Protein AF-W9V8R7-F1 (afdb_monomer_lite)

pLDDT: mean 92.51, std 7.82, range [60.62, 97.94]

Structure (mmCIF, N/CA/C/O backbone):
data_AF-W9V8R7-F1
#
_entry.id   AF-W9V8R7-F1
#
loop_
_atom_site.group_PDB
_atom_site.id
_atom_site.type_symbol
_atom_site.label_atom_id
_atom_site.label_alt_id
_atom_site.label_comp_id
_atom_site.label_asym_id
_atom_site.label_entity_id
_atom_site.label_seq_id
_atom_site.pdbx_PDB_ins_code
_atom_site.Cartn_x
_atom_site.Cartn_y
_atom_site.Cartn_z
_atom_site.occupancy
_atom_site.B_iso_or_equiv
_atom_site.auth_seq_id
_atom_site.auth_comp_id
_atom_site.auth_asym_id
_atom_site.auth_atom_id
_atom_site.pdbx_PDB_model_num
ATOM 1 N N . MET A 1 1 ? -16.490 -1.275 -6.779 1.00 61.41 1 MET A N 1
ATOM 2 C CA . MET A 1 1 ? -15.560 -1.824 -5.773 1.00 61.41 1 MET A CA 1
ATOM 3 C C . MET A 1 1 ? -14.653 -2.807 -6.490 1.00 61.41 1 MET A C 1
ATOM 5 O O . MET A 1 1 ? -15.182 -3.624 -7.227 1.00 61.41 1 MET A O 1
ATOM 9 N N . GLY A 1 2 ? -13.331 -2.642 -6.399 1.00 88.69 2 GLY A N 1
ATOM 10 C CA . GLY A 1 2 ? -12.345 -3.528 -7.038 1.00 88.69 2 GLY A CA 1
ATOM 11 C C . GLY A 1 2 ? -11.596 -4.361 -5.998 1.00 88.69 2 GLY A C 1
ATOM 12 O O . GLY A 1 2 ? -11.650 -4.015 -4.820 1.00 88.69 2 GLY A O 1
ATOM 13 N N . TRP A 1 3 ? -10.884 -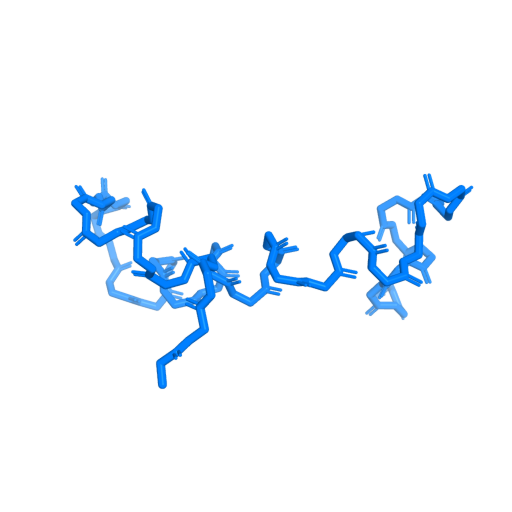5.403 -6.438 1.00 94.56 3 TRP A N 1
ATOM 14 C CA . TRP A 1 3 ? -10.239 -6.409 -5.576 1.00 94.56 3 TRP A CA 1
ATOM 15 C C . TRP A 1 3 ? -9.446 -5.80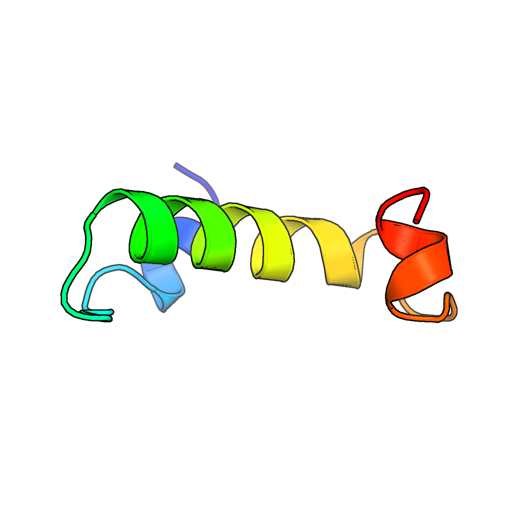2 -4.401 1.00 94.56 3 TRP A C 1
ATOM 17 O O . TRP A 1 3 ? -9.628 -6.201 -3.259 1.00 94.56 3 TRP A O 1
ATOM 27 N N . ALA A 1 4 ? -8.650 -4.755 -4.641 1.00 95.56 4 ALA A N 1
ATOM 28 C CA . ALA A 1 4 ? -7.843 -4.125 -3.596 1.00 95.56 4 ALA A CA 1
ATOM 29 C C . ALA A 1 4 ? -8.703 -3.512 -2.478 1.00 95.56 4 ALA A C 1
ATOM 31 O O . ALA A 1 4 ? -8.324 -3.542 -1.315 1.00 95.56 4 ALA A O 1
ATOM 32 N N . SER A 1 5 ? -9.879 -2.969 -2.807 1.00 96.00 5 SER A N 1
ATOM 33 C CA . SER A 1 5 ? -10.799 -2.426 -1.801 1.00 96.00 5 SER A CA 1
ATOM 34 C C . SER A 1 5 ? -11.423 -3.515 -0.931 1.00 96.00 5 SER A C 1
ATOM 36 O O . SER A 1 5 ? -11.851 -3.206 0.177 1.00 96.00 5 SER A O 1
ATOM 38 N N . GLU A 1 6 ? -11.532 -4.735 -1.448 1.00 96.94 6 GLU A N 1
ATOM 39 C CA . GLU A 1 6 ? -12.069 -5.889 -0.730 1.00 96.94 6 GLU A CA 1
ATOM 40 C C . GLU A 1 6 ? -10.997 -6.483 0.191 1.00 96.94 6 GLU A C 1
ATOM 42 O O . GLU A 1 6 ? -11.224 -6.607 1.390 1.00 96.94 6 GLU A O 1
ATOM 47 N N . GLU A 1 7 ? -9.785 -6.687 -0.330 1.00 96.88 7 GLU A N 1
ATOM 48 C CA . GLU A 1 7 ? -8.623 -7.148 0.445 1.00 96.88 7 GLU A CA 1
ATOM 49 C C . GLU A 1 7 ? -8.256 -6.199 1.597 1.00 96.88 7 GLU A C 1
ATOM 51 O O . GLU A 1 7 ? -7.851 -6.622 2.677 1.00 96.88 7 GLU A O 1
ATOM 56 N N . LEU A 1 8 ? -8.412 -4.890 1.388 1.00 96.62 8 LEU A N 1
ATOM 57 C CA . LEU A 1 8 ? -8.086 -3.862 2.379 1.00 96.62 8 LEU A CA 1
ATOM 58 C C . LEU A 1 8 ? -9.314 -3.370 3.153 1.00 96.62 8 LEU A C 1
ATOM 60 O O . LEU A 1 8 ? -9.234 -2.336 3.812 1.00 96.62 8 LEU A O 1
ATOM 64 N N . ALA A 1 9 ? -10.449 -4.073 3.105 1.00 96.19 9 ALA A N 1
ATOM 65 C CA . ALA A 1 9 ? -11.689 -3.608 3.731 1.00 96.19 9 ALA A CA 1
ATOM 66 C C . ALA A 1 9 ? -11.555 -3.369 5.248 1.00 96.19 9 ALA A C 1
ATOM 68 O O . ALA A 1 9 ? -12.206 -2.479 5.793 1.00 96.19 9 ALA A O 1
ATOM 69 N N . SER A 1 10 ? -10.690 -4.130 5.924 1.00 96.75 10 SER A N 1
ATOM 70 C CA . SER A 1 10 ? -10.445 -4.028 7.367 1.00 96.75 10 SER A CA 1
ATOM 71 C C . SER A 1 10 ? -9.202 -3.213 7.736 1.00 96.75 10 SER A C 1
ATOM 73 O O . SER A 1 10 ? -8.792 -3.238 8.897 1.00 96.75 10 SER A O 1
ATOM 75 N N . ILE A 1 11 ? -8.553 -2.533 6.781 1.00 96.81 11 ILE A N 1
ATOM 76 C CA . ILE A 1 11 ? -7.346 -1.761 7.088 1.00 96.81 11 ILE A CA 1
ATOM 77 C C . ILE A 1 11 ? -7.689 -0.512 7.908 1.00 96.81 11 ILE A C 1
ATOM 79 O O . ILE A 1 11 ? -8.538 0.296 7.523 1.00 96.81 11 ILE A O 1
ATOM 83 N N . ASP A 1 12 ? -6.966 -0.312 9.009 1.00 97.00 12 ASP A N 1
ATOM 84 C CA . ASP A 1 12 ? -7.010 0.921 9.788 1.00 97.00 12 ASP A CA 1
ATOM 85 C C . ASP A 1 12 ? -5.598 1.459 10.043 1.00 97.00 12 ASP A C 1
ATOM 87 O O . ASP A 1 12 ? -4.817 0.899 10.809 1.00 97.00 12 ASP A O 1
ATOM 91 N N . LEU A 1 13 ? -5.264 2.562 9.370 1.00 97.75 13 LEU A N 1
ATOM 92 C CA . LEU A 1 13 ? -3.997 3.281 9.515 1.00 97.75 13 LEU A CA 1
ATOM 93 C C . LEU A 1 13 ? -4.127 4.533 10.402 1.00 97.75 13 LEU A C 1
ATOM 95 O O . LEU A 1 13 ? -3.256 5.412 10.352 1.00 97.75 13 LEU A O 1
ATOM 99 N N . GLY A 1 14 ? -5.229 4.663 11.150 1.00 97.94 14 GLY A N 1
ATOM 100 C CA . GLY A 1 14 ? -5.513 5.794 12.036 1.00 97.94 14 GLY A CA 1
ATOM 101 C C . GLY A 1 14 ? -5.853 7.105 11.314 1.00 97.94 14 GLY A C 1
ATOM 102 O O . GLY A 1 14 ? -5.995 8.143 11.953 1.00 97.94 14 GLY A O 1
ATOM 103 N N . ASP A 1 15 ? -5.969 7.088 9.980 1.00 97.88 15 ASP A N 1
ATOM 104 C CA . ASP A 1 15 ? -6.436 8.209 9.155 1.00 97.88 15 ASP A CA 1
ATOM 105 C C . ASP A 1 15 ? -7.132 7.655 7.903 1.00 97.88 15 ASP A C 1
ATOM 107 O O . ASP A 1 15 ? -6.515 6.978 7.074 1.00 97.88 15 ASP A O 1
ATOM 111 N N . THR A 1 16 ? -8.409 7.992 7.708 1.00 96.56 16 THR A N 1
ATOM 112 C CA . THR A 1 16 ? -9.207 7.539 6.557 1.00 96.56 16 THR A CA 1
ATOM 113 C C . THR A 1 16 ? -8.547 7.861 5.211 1.00 96.56 16 THR A C 1
ATOM 115 O O . THR A 1 16 ? -8.681 7.104 4.248 1.00 96.56 16 THR A O 1
ATOM 118 N N . ARG A 1 17 ? -7.797 8.966 5.109 1.00 97.12 17 ARG A N 1
ATOM 119 C CA . ARG A 1 17 ? -7.069 9.335 3.883 1.00 97.12 17 ARG A CA 1
ATOM 120 C C . ARG A 1 17 ? -5.919 8.376 3.605 1.00 97.12 17 ARG A C 1
ATOM 122 O O . ARG A 1 17 ? -5.639 8.096 2.442 1.00 97.12 17 ARG A O 1
ATOM 129 N N . ARG A 1 18 ? -5.251 7.866 4.646 1.00 97.56 18 ARG A N 1
ATOM 130 C CA . ARG A 1 18 ? -4.216 6.832 4.498 1.00 97.56 18 ARG A CA 1
ATOM 131 C C . ARG A 1 18 ? -4.831 5.523 4.013 1.00 97.56 18 ARG A C 1
ATOM 133 O O . ARG A 1 18 ? -4.298 4.965 3.062 1.00 97.56 18 ARG A O 1
ATOM 140 N N . ASN A 1 19 ? -5.976 5.112 4.561 1.00 97.69 19 ASN A N 1
ATOM 141 C CA . ASN A 1 19 ? -6.677 3.895 4.126 1.00 97.69 19 ASN A CA 1
ATOM 142 C C . ASN A 1 19 ? -7.050 3.977 2.634 1.00 97.69 19 ASN A C 1
ATOM 144 O O . ASN A 1 19 ? -6.741 3.073 1.861 1.00 97.69 19 ASN A O 1
ATOM 148 N N . ARG A 1 20 ? -7.609 5.114 2.189 1.00 96.44 20 ARG A N 1
ATOM 149 C CA . ARG A 1 20 ? -7.913 5.348 0.763 1.00 96.44 20 ARG A CA 1
ATOM 150 C C . ARG A 1 20 ? -6.665 5.299 -0.118 1.00 96.44 20 ARG A C 1
ATOM 152 O O . A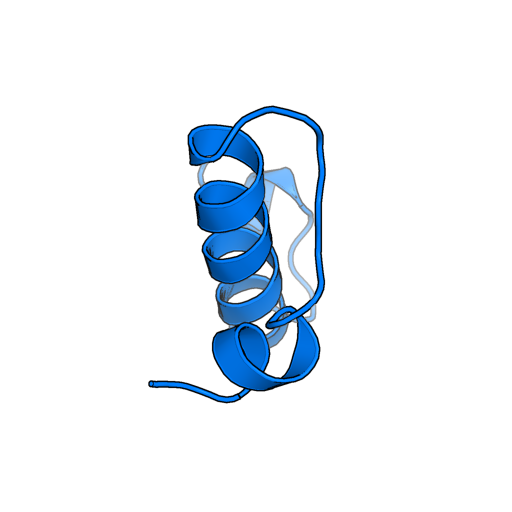RG A 1 20 ? -6.685 4.668 -1.170 1.00 96.44 20 ARG A O 1
ATOM 159 N N . ARG A 1 21 ? -5.567 5.940 0.305 1.00 95.88 21 ARG A N 1
ATOM 160 C CA . ARG A 1 21 ? -4.297 5.895 -0.440 1.00 95.88 21 ARG A CA 1
ATOM 161 C C . ARG A 1 21 ? -3.735 4.480 -0.544 1.00 95.88 21 ARG A C 1
ATOM 163 O O . ARG A 1 21 ? -3.244 4.137 -1.609 1.00 95.88 21 ARG A O 1
ATOM 170 N N . ALA A 1 22 ? -3.826 3.671 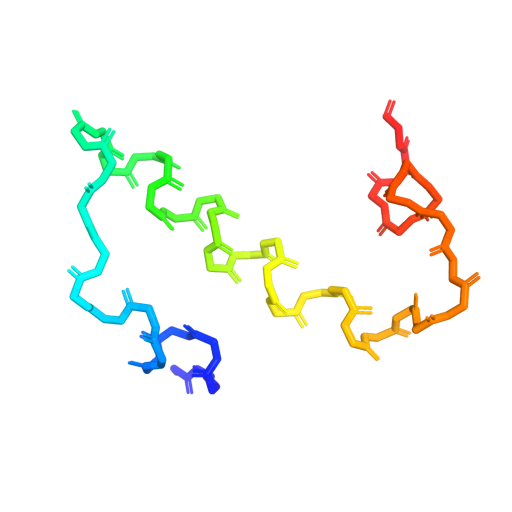0.511 1.00 95.88 22 ALA A N 1
ATOM 171 C CA . ALA A 1 22 ? -3.361 2.286 0.486 1.00 95.88 22 ALA A CA 1
ATOM 172 C C . ALA A 1 22 ? -4.121 1.451 -0.557 1.00 95.88 22 ALA A C 1
ATOM 174 O O . ALA A 1 22 ? -3.493 0.744 -1.340 1.00 95.88 22 ALA A O 1
ATOM 175 N N . ILE A 1 23 ? -5.447 1.610 -0.637 1.00 96.12 23 ILE A N 1
ATOM 176 C CA . ILE A 1 23 ? -6.277 0.946 -1.655 1.00 96.12 23 ILE A CA 1
ATOM 177 C C . ILE A 1 23 ? -5.842 1.353 -3.067 1.00 96.12 23 ILE A C 1
ATOM 179 O O . ILE A 1 23 ? -5.636 0.489 -3.916 1.00 96.12 23 ILE A O 1
ATOM 183 N N . HIS A 1 24 ? -5.657 2.652 -3.324 1.00 93.75 24 HIS A N 1
ATOM 184 C CA . HIS A 1 24 ? -5.187 3.123 -4.630 1.00 93.75 24 HIS A CA 1
ATOM 185 C C . HIS A 1 24 ? -3.787 2.608 -4.967 1.00 93.75 24 HIS A C 1
ATOM 187 O O . HIS A 1 24 ? -3.543 2.219 -6.107 1.00 93.75 24 HIS A O 1
ATOM 193 N N . LEU A 1 25 ? -2.890 2.574 -3.977 1.00 92.88 25 LEU A N 1
ATOM 194 C CA . LEU A 1 25 ? -1.526 2.104 -4.168 1.00 92.88 25 LEU A CA 1
ATOM 195 C C . LEU A 1 25 ? -1.499 0.607 -4.536 1.00 92.88 25 LEU A C 1
ATOM 197 O O . LEU A 1 25 ? -0.814 0.155 -5.451 1.00 92.88 25 LEU A O 1
ATOM 201 N N . ILE A 1 26 ? -2.269 -0.200 -3.820 1.00 93.25 26 ILE A N 1
ATOM 202 C CA . ILE A 1 26 ? -2.278 -1.645 -4.042 1.00 93.25 26 ILE A CA 1
ATOM 203 C C . ILE A 1 26 ? -3.018 -1.997 -5.337 1.00 93.25 26 ILE A C 1
ATOM 205 O O . ILE A 1 26 ? -2.594 -2.903 -6.045 1.00 93.25 26 ILE A O 1
ATOM 209 N N . ALA A 1 27 ? -4.047 -1.235 -5.717 1.00 94.00 27 ALA A N 1
ATOM 210 C CA . ALA A 1 27 ? -4.744 -1.433 -6.986 1.00 94.00 27 ALA A CA 1
ATOM 211 C C . ALA A 1 27 ? -3.858 -1.178 -8.221 1.00 94.00 27 ALA A C 1
ATOM 213 O O . ALA A 1 27 ? -4.028 -1.854 -9.231 1.00 94.00 27 ALA A O 1
ATOM 214 N N . ARG A 1 28 ? -2.923 -0.220 -8.148 1.00 92.06 28 ARG A N 1
ATOM 215 C CA . ARG A 1 28 ? -2.149 0.277 -9.300 1.00 92.06 28 ARG A CA 1
ATOM 216 C C . ARG A 1 28 ? -0.795 -0.415 -9.491 1.00 92.06 28 ARG A C 1
ATOM 218 O O . ARG A 1 28 ? -0.323 -0.496 -10.620 1.00 92.06 28 ARG A 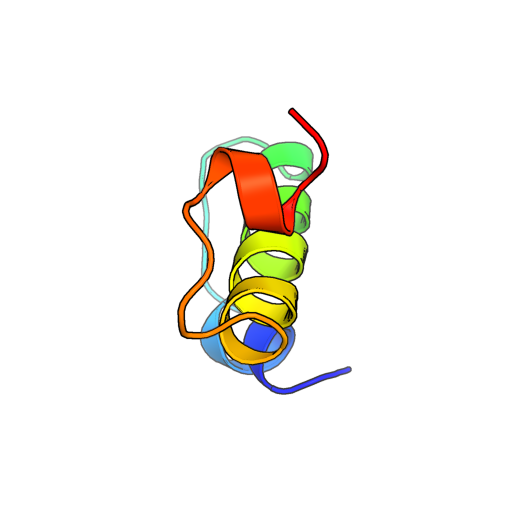O 1
ATOM 225 N N . LEU A 1 29 ? -0.176 -0.957 -8.438 1.00 91.62 29 LEU A N 1
ATOM 226 C CA . LEU A 1 29 ? 1.098 -1.687 -8.564 1.00 91.62 29 LEU A CA 1
ATOM 227 C C . LEU A 1 29 ? 1.045 -2.880 -9.544 1.00 91.62 29 LEU A C 1
ATOM 229 O O . LEU A 1 29 ? 1.973 -3.012 -10.342 1.00 91.62 29 LEU A O 1
ATOM 233 N N . PRO A 1 30 ? -0.017 -3.711 -9.573 1.00 92.38 30 PRO A N 1
ATOM 234 C CA . PRO A 1 30 ? -0.116 -4.813 -10.530 1.00 92.38 30 PRO A CA 1
ATOM 235 C C . PRO A 1 30 ? -0.242 -4.374 -11.991 1.00 92.38 30 PRO A C 1
ATOM 237 O O . PRO A 1 30 ? 0.040 -5.170 -12.880 1.00 92.38 30 PRO A O 1
ATOM 240 N N . GLU A 1 31 ? -0.648 -3.128 -12.257 1.00 93.00 31 GLU A N 1
ATOM 241 C CA . GLU A 1 31 ? -0.674 -2.580 -13.619 1.00 93.00 31 GLU A CA 1
ATOM 242 C C . GLU A 1 31 ? 0.744 -2.316 -14.156 1.00 93.00 31 GLU A C 1
ATOM 244 O O . GLU A 1 31 ? 0.940 -2.251 -15.367 1.00 93.00 31 GLU A O 1
ATOM 249 N N . HIS A 1 32 ? 1.737 -2.191 -13.263 1.00 93.44 32 HIS A N 1
ATOM 250 C CA . HIS A 1 32 ? 3.139 -1.900 -13.584 1.00 93.44 32 HIS A CA 1
ATOM 251 C C . HIS A 1 32 ? 4.090 -2.853 -12.837 1.00 93.44 32 HIS A C 1
ATOM 253 O O . HIS A 1 32 ? 4.929 -2.399 -12.057 1.00 93.44 32 HIS A O 1
ATOM 259 N N . PRO A 1 33 ? 4.000 -4.178 -13.056 1.00 92.62 33 PRO A N 1
ATOM 260 C CA . PRO A 1 33 ? 4.634 -5.185 -12.198 1.00 92.62 33 PRO A CA 1
ATOM 261 C C . PRO A 1 33 ? 6.170 -5.136 -12.195 1.00 92.62 33 PRO A C 1
ATOM 263 O O . PRO A 1 33 ? 6.804 -5.632 -11.269 1.00 92.62 33 PRO A O 1
ATOM 266 N N . THR A 1 34 ? 6.777 -4.548 -13.228 1.00 95.25 34 THR A N 1
ATOM 267 C CA . THR A 1 34 ? 8.233 -4.398 -13.364 1.00 95.25 34 THR A CA 1
ATOM 268 C C . THR A 1 34 ? 8.720 -2.975 -13.098 1.00 95.25 34 THR A C 1
ATOM 270 O O . THR A 1 34 ? 9.926 -2.729 -13.144 1.00 95.25 34 THR A O 1
ATOM 273 N N . ALA A 1 35 ? 7.816 -2.018 -12.876 1.00 93.31 35 ALA A N 1
ATOM 274 C CA . ALA A 1 35 ? 8.208 -0.650 -12.581 1.00 93.31 35 ALA A CA 1
ATOM 275 C C . ALA A 1 35 ? 8.697 -0.533 -11.133 1.00 93.31 35 ALA A C 1
ATOM 277 O O . ALA A 1 35 ? 8.230 -1.226 -10.229 1.00 93.31 35 ALA A O 1
ATOM 278 N N . SER A 1 36 ? 9.622 0.396 -10.899 1.00 92.38 36 SER A N 1
ATOM 279 C CA . SER A 1 36 ? 9.929 0.828 -9.538 1.00 92.38 36 SER A CA 1
ATOM 280 C C . SER A 1 36 ? 8.709 1.514 -8.914 1.00 92.38 36 SER A C 1
ATOM 282 O O . SER A 1 36 ? 7.834 2.015 -9.624 1.00 92.38 36 SER A O 1
ATOM 284 N N . ILE A 1 37 ? 8.670 1.598 -7.579 1.00 89.50 37 ILE A N 1
ATOM 285 C CA . ILE A 1 37 ? 7.574 2.273 -6.867 1.00 89.50 37 ILE A CA 1
ATOM 286 C C . ILE A 1 37 ? 7.394 3.720 -7.378 1.00 89.50 37 ILE A C 1
ATOM 288 O O . ILE A 1 37 ? 6.285 4.042 -7.790 1.00 89.50 37 ILE A O 1
ATOM 292 N N . PRO A 1 38 ? 8.429 4.586 -7.469 1.00 90.81 38 PRO A N 1
ATOM 293 C CA . PRO A 1 38 ? 8.252 5.917 -8.062 1.00 90.81 38 PRO A CA 1
ATOM 294 C C . PRO A 1 38 ? 7.800 5.875 -9.529 1.00 90.81 38 PRO A C 1
ATOM 296 O O . PRO A 1 38 ? 6.966 6.680 -9.934 1.00 90.81 38 PRO A O 1
ATOM 299 N N . GLY A 1 39 ? 8.298 4.910 -10.313 1.00 90.88 39 GLY A N 1
ATOM 300 C CA . GLY A 1 39 ? 7.938 4.742 -11.723 1.00 90.88 39 GLY A CA 1
ATOM 301 C C . GLY A 1 39 ? 6.466 4.382 -11.951 1.00 90.88 39 GLY A C 1
ATOM 302 O O . GLY A 1 39 ? 5.889 4.800 -12.948 1.00 90.88 39 GLY A O 1
ATOM 303 N N . ALA A 1 40 ? 5.830 3.673 -11.016 1.00 90.25 40 ALA A N 1
ATOM 304 C CA . ALA A 1 40 ? 4.404 3.341 -11.089 1.00 90.25 40 ALA A CA 1
ATOM 305 C C . ALA A 1 40 ? 3.470 4.527 -10.748 1.00 90.25 40 ALA A C 1
ATOM 307 O O . ALA A 1 40 ? 2.295 4.512 -11.133 1.00 90.25 40 ALA A O 1
ATOM 308 N N . TYR A 1 41 ? 3.984 5.547 -10.041 1.00 86.69 41 TYR A N 1
ATOM 309 C CA . TYR A 1 41 ? 3.216 6.680 -9.491 1.00 86.69 41 TYR A CA 1
ATOM 310 C C . TYR A 1 41 ? 3.631 8.062 -10.007 1.00 86.69 41 TYR A C 1
ATOM 312 O O . TYR A 1 41 ? 3.089 9.054 -9.531 1.00 86.69 41 TYR A O 1
ATOM 320 N N . ASN A 1 42 ? 4.526 8.140 -10.997 1.00 78.94 42 ASN A N 1
ATOM 321 C CA . ASN A 1 42 ? 5.061 9.399 -11.538 1.00 78.94 42 ASN A CA 1
ATOM 322 C C . ASN A 1 42 ? 5.826 10.285 -10.532 1.00 78.94 42 ASN A C 1
ATOM 324 O O . ASN A 1 42 ? 5.989 11.475 -10.794 1.00 78.94 42 ASN A O 1
ATOM 328 N N . GLY A 1 43 ? 6.366 9.693 -9.459 1.00 60.62 43 GLY A N 1
ATOM 329 C CA . GLY A 1 43 ? 7.223 10.385 -8.482 1.00 60.62 43 GLY A CA 1
ATOM 330 C C . GLY A 1 43 ? 6.590 11.629 -7.871 1.00 60.62 43 GLY A C 1
ATOM 331 O O . GLY A 1 43 ? 7.324 12.636 -7.772 1.00 60.62 43 GLY A O 1
#

Sequence (43 aa):
MGWASEE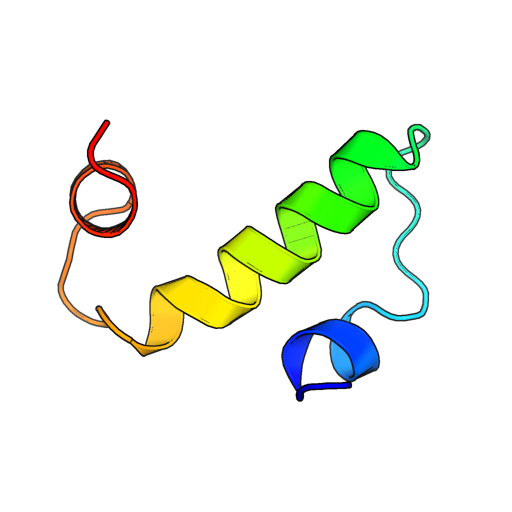LASIDLGDTRRNRRAIHLIARLPEHPTASIPGAYNG

Foldseek 3Di:
DDPLCVVLVPDDPPDPVVSVVSSVLVVQCVVPVPDDSCRSVVD

Radius of gyration: 11.11 Å; chains: 1; bounding box: 26×18×26 Å

InterPro domains:
  IPR012337 Ribonuclease H-like superfamily [SSF53098] (3-41)
  IPR014735 Transposase, Tn5-like, N-terminal [NF049926] (2-41)
  IPR014735 Transposase, Tn5-like, N-terminal [PF14706] (2-42)
  IPR038215 Transposase, Tn5-like, N-terminal domain superfamily [G3DSA:1.10.246.40] (1-43)

Secondary structure (DSSP, 8-state):
--HHHHHTTT---SSHHHHHHHHHHHHHGGGSTTS-HHHHHT-

Organism: NCBI:txid1249627